Protein AF-A0A5C3Q6E6-F1 (afdb_monomer_lite)

Secondary structure (DSSP, 8-state):
-HHHHHHTTTTSSSS--EESS-SSTT-THHHH-EEEE--HHHHHHHHHHHHH--TTTS-TT----PPP-EEEEHHHHHHHHHHHH-HHHHTT-EE---HHHHHHHHTS-S----HHHHHTT----SSHHHHHHHHHHHHHSGGG-

Sequence (145 aa):
YISAIIRTYQQLTPLTPVCPIGDSLESPALGSLKIWVASTQTTITNLVIASQVPAFSFLSHTRVVCLPGFTTSIREELDVLREVDGEEALKLVQFEEDETNKRVVSSWPAVFDNGYAVGLGFQVDEGGMLEVVRRFKEEVVPGIA

pLDDT: mean 86.26, std 13.98, range [31.86, 97.62]

Radius of gyration: 17.04 Å; chains: 1; bounding box: 40×41×40 Å

Foldseek 3Di:
DLVCLLPPLVVPDPDQAEDQQAQDLVGPSQVPQKAWDAAPVLVVVQVVLLVVQDPVLDDPVDSDDDAAEAMDGNNRLLVLQCVQPNPVSSVSYGYDHDPVVNVVSSPDDRDDDCVSVVSSVRDYDDPPPNVSSVVVCVVPVVVVD

Structure (mmCIF, N/CA/C/O backbone):
data_AF-A0A5C3Q6E6-F1
#
_entry.id   AF-A0A5C3Q6E6-F1
#
loop_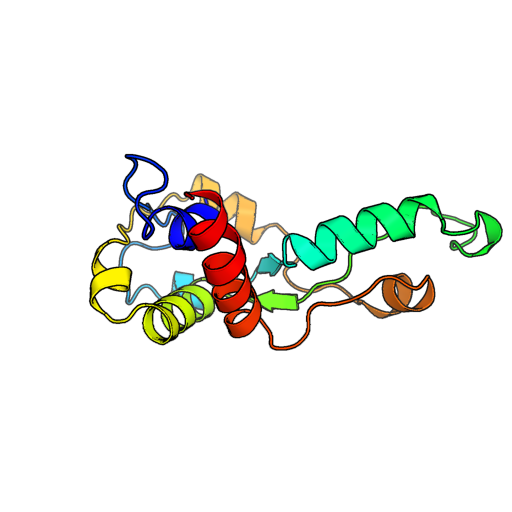
_atom_site.group_PDB
_atom_site.id
_atom_site.type_symbol
_atom_site.label_atom_id
_atom_site.label_alt_id
_atom_site.label_comp_id
_atom_site.label_asym_id
_atom_site.label_entity_id
_atom_site.label_seq_id
_atom_site.pdbx_PDB_ins_code
_atom_site.Cartn_x
_atom_site.Cartn_y
_atom_site.Cartn_z
_atom_site.occupancy
_atom_site.B_iso_or_equiv
_atom_site.auth_seq_id
_atom_site.auth_comp_id
_atom_site.auth_asym_id
_atom_site.auth_atom_id
_atom_site.pdbx_PDB_model_num
ATOM 1 N N . TYR A 1 1 ? 1.553 -2.143 11.328 1.00 48.50 1 TYR A N 1
ATOM 2 C CA . TYR A 1 1 ? 0.353 -1.450 11.830 1.00 48.50 1 TYR A CA 1
ATOM 3 C C . TYR A 1 1 ? -0.832 -1.641 10.891 1.00 48.50 1 TYR A C 1
ATOM 5 O O . TYR A 1 1 ? -1.727 -2.369 11.275 1.00 48.50 1 TYR A O 1
ATOM 13 N N . ILE A 1 2 ? -0.817 -1.158 9.644 1.00 52.66 2 ILE A N 1
ATOM 14 C CA . ILE A 1 2 ? -1.927 -1.388 8.685 1.00 52.66 2 ILE A CA 1
ATOM 15 C C . ILE A 1 2 ? -2.079 -2.863 8.278 1.00 52.66 2 ILE A C 1
ATOM 17 O O . ILE A 1 2 ? -3.160 -3.435 8.367 1.00 52.66 2 ILE A O 1
ATOM 21 N N . SER A 1 3 ? -0.967 -3.545 7.987 1.00 55.31 3 SER A N 1
ATOM 22 C CA . SER A 1 3 ? -0.998 -4.987 7.714 1.00 55.31 3 SER A CA 1
ATOM 23 C C . SER A 1 3 ? -1.504 -5.827 8.892 1.00 55.31 3 SER A C 1
ATOM 25 O O . SER A 1 3 ? -1.937 -6.948 8.665 1.00 55.31 3 SER A O 1
ATOM 27 N N . ALA A 1 4 ? -1.476 -5.317 10.132 1.00 59.56 4 ALA A N 1
ATOM 28 C CA . ALA A 1 4 ? -1.972 -6.048 11.300 1.00 59.56 4 ALA A CA 1
ATOM 29 C C . ALA A 1 4 ? -3.504 -6.139 11.303 1.00 59.56 4 ALA A C 1
ATOM 31 O O . ALA A 1 4 ? -4.036 -7.176 11.674 1.00 59.56 4 ALA A O 1
ATOM 32 N N . ILE A 1 5 ? -4.208 -5.115 10.804 1.00 65.19 5 ILE A N 1
ATOM 33 C CA . ILE A 1 5 ? -5.677 -5.130 10.691 1.00 65.19 5 ILE A CA 1
ATOM 34 C C . ILE A 1 5 ? -6.131 -6.347 9.868 1.00 65.19 5 ILE A C 1
ATOM 36 O O . ILE A 1 5 ? -7.051 -7.053 10.268 1.00 65.19 5 ILE A O 1
ATOM 40 N N . ILE A 1 6 ? -5.416 -6.650 8.780 1.00 66.50 6 ILE A N 1
ATOM 41 C CA . ILE A 1 6 ? -5.721 -7.779 7.885 1.00 66.50 6 ILE A CA 1
ATOM 42 C C . ILE A 1 6 ? -5.093 -9.096 8.382 1.00 66.50 6 ILE A C 1
ATOM 44 O O . ILE A 1 6 ? -5.722 -10.148 8.323 1.00 66.50 6 ILE A O 1
ATOM 48 N N . ARG A 1 7 ? -3.855 -9.068 8.897 1.00 61.56 7 ARG A N 1
ATOM 49 C CA . ARG A 1 7 ? -3.100 -10.275 9.301 1.00 61.56 7 ARG A CA 1
ATOM 50 C C . ARG A 1 7 ? -3.585 -10.903 10.599 1.00 61.56 7 ARG A C 1
ATOM 52 O O . ARG A 1 7 ? -3.520 -12.116 10.764 1.00 61.56 7 ARG A O 1
ATOM 59 N N . THR A 1 8 ? -4.001 -10.087 11.554 1.00 50.88 8 THR A N 1
ATOM 60 C CA . THR A 1 8 ? -4.206 -10.543 12.927 1.00 50.88 8 THR A CA 1
ATOM 61 C C . THR A 1 8 ? -5.580 -11.190 13.126 1.00 50.88 8 THR A C 1
ATOM 63 O O . THR A 1 8 ? -5.715 -12.070 13.973 1.00 50.88 8 THR A O 1
ATOM 66 N N . TYR A 1 9 ? -6.569 -10.864 12.283 1.00 54.38 9 TYR A N 1
ATOM 67 C CA . TYR A 1 9 ? -7.869 -11.549 12.274 1.00 54.38 9 TYR A CA 1
ATOM 68 C C . TYR A 1 9 ? -7.742 -13.062 12.006 1.00 54.38 9 TYR A C 1
ATOM 70 O O . TYR A 1 9 ? -8.462 -13.866 12.593 1.00 54.38 9 TYR A O 1
ATOM 78 N N . GLN A 1 10 ? -6.762 -13.473 11.197 1.00 56.19 10 GLN A N 1
ATOM 79 C CA . GLN A 1 10 ? -6.552 -14.877 10.829 1.00 56.19 10 GLN A CA 1
ATOM 80 C C . GLN A 1 10 ? -5.821 -15.709 11.906 1.00 56.19 10 GLN A C 1
ATOM 82 O O . GLN A 1 10 ? -5.347 -16.803 11.617 1.00 56.19 10 GLN A O 1
ATOM 87 N N . GLN A 1 11 ? -5.707 -15.209 13.147 1.00 54.38 11 GLN A N 1
ATOM 88 C CA . GLN A 1 11 ? -5.035 -15.867 14.287 1.00 54.38 11 GLN A CA 1
ATOM 89 C C . GLN A 1 11 ? -3.549 -16.218 14.073 1.00 54.38 11 GLN A C 1
ATOM 91 O O . GLN A 1 11 ? -2.962 -16.984 14.834 1.00 54.38 11 GLN A O 1
ATOM 96 N N . LEU A 1 12 ? -2.894 -15.615 13.079 1.00 52.53 12 LEU A N 1
ATOM 97 C CA . LEU A 1 12 ? -1.482 -15.856 12.749 1.00 52.53 12 LEU A CA 1
ATOM 98 C C . LEU A 1 12 ? -0.512 -15.255 13.775 1.00 52.53 12 LEU A C 1
ATOM 100 O O . LEU A 1 12 ? 0.698 -15.466 13.716 1.00 52.53 12 LEU A O 1
ATOM 104 N N . THR A 1 13 ? -1.011 -14.426 14.689 1.00 53.22 13 THR A N 1
ATOM 105 C CA . THR A 1 13 ? -0.225 -13.791 15.747 1.00 53.22 13 THR A CA 1
ATOM 106 C C . THR A 1 13 ? -1.134 -13.594 16.962 1.00 53.22 13 THR A C 1
ATOM 108 O O . THR A 1 13 ? -2.251 -13.119 16.778 1.00 53.22 13 THR A O 1
ATOM 111 N N . PRO A 1 14 ? -0.694 -13.898 18.198 1.00 55.78 14 PRO A N 1
ATOM 112 C CA . PRO A 1 14 ? -1.515 -13.793 19.416 1.00 55.78 14 PRO A CA 1
ATOM 113 C C . PRO A 1 14 ? -1.782 -12.343 19.870 1.00 55.78 14 PRO A C 1
ATOM 115 O O . PRO A 1 14 ? -2.074 -12.095 21.036 1.00 55.78 14 PRO A O 1
ATOM 118 N N . LEU A 1 15 ? -1.617 -11.372 18.976 1.00 60.91 15 LEU A N 1
ATOM 119 C CA . LEU A 1 15 ? -1.836 -9.958 19.254 1.00 60.91 15 LEU A CA 1
ATOM 120 C C . LEU A 1 15 ? -3.264 -9.594 18.851 1.00 60.91 15 LEU A C 1
ATOM 122 O O . LEU A 1 15 ? -3.852 -10.260 18.012 1.00 60.91 15 LEU A O 1
ATOM 126 N N . THR A 1 16 ? -3.828 -8.544 19.430 1.00 67.25 16 THR A N 1
ATOM 127 C CA . THR A 1 16 ? -5.105 -7.987 18.969 1.00 67.25 16 THR A CA 1
ATOM 128 C C . THR A 1 16 ? -4.817 -6.914 17.915 1.00 67.25 16 THR A C 1
ATOM 130 O O . THR A 1 16 ? -3.892 -6.123 18.127 1.00 67.25 16 THR A O 1
ATOM 133 N N . PRO A 1 17 ? -5.533 -6.854 16.775 1.00 74.44 17 PRO A N 1
ATOM 134 C CA . PRO A 1 17 ? -5.293 -5.805 15.793 1.00 74.44 17 PRO A CA 1
ATOM 135 C C . PRO A 1 17 ? -5.761 -4.461 16.350 1.00 74.44 17 PRO A C 1
ATOM 137 O O . PRO A 1 17 ? -6.957 -4.244 16.514 1.00 74.44 17 PRO A O 1
ATOM 140 N N . VAL A 1 18 ? -4.816 -3.560 16.622 1.00 85.00 18 VAL A N 1
ATOM 141 C CA . VAL A 1 18 ? -5.094 -2.185 17.059 1.00 85.00 18 VAL A CA 1
ATOM 142 C C . VAL A 1 18 ? -4.906 -1.227 15.883 1.00 85.00 18 VAL A C 1
ATOM 144 O O . VAL A 1 18 ? -3.833 -1.171 15.274 1.00 85.00 18 VAL A O 1
ATOM 147 N N . CYS A 1 19 ? -5.952 -0.473 15.556 1.00 87.94 19 CYS A N 1
ATOM 148 C CA . CYS A 1 19 ? -5.934 0.610 14.586 1.00 87.94 19 CYS A CA 1
ATOM 149 C C . CYS A 1 19 ? -5.536 1.928 15.281 1.00 87.94 19 CYS A C 1
ATOM 151 O O . CYS A 1 19 ? -6.285 2.389 16.142 1.00 87.94 19 CYS A O 1
ATOM 153 N N . PRO A 1 20 ? -4.410 2.564 14.893 1.00 88.69 20 PRO A N 1
ATOM 154 C CA . PRO A 1 20 ? -3.909 3.767 15.560 1.00 88.69 20 PRO A CA 1
ATOM 155 C C . PRO A 1 20 ? -4.494 5.092 15.039 1.00 88.69 20 PRO A C 1
ATOM 157 O O . PRO A 1 20 ? -4.099 6.163 15.489 1.00 88.69 20 PRO A O 1
ATOM 160 N N . ILE A 1 21 ? -5.356 5.056 14.019 1.00 88.81 21 ILE A N 1
ATOM 161 C CA . ILE A 1 21 ? -5.730 6.248 13.231 1.00 88.81 21 ILE A CA 1
ATOM 162 C C . ILE A 1 21 ? -7.043 6.892 13.698 1.0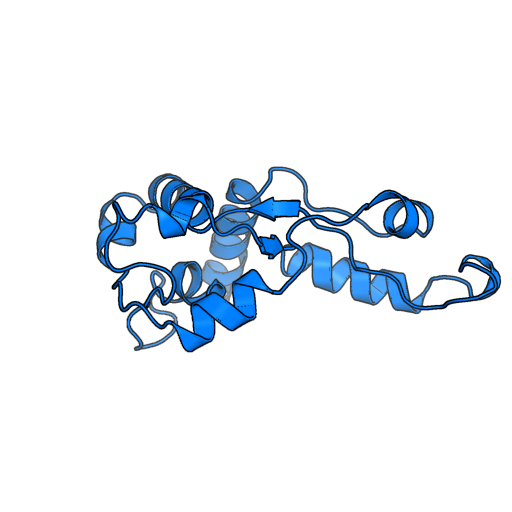0 88.81 21 ILE A C 1
ATOM 164 O O . ILE A 1 21 ? -7.303 8.051 13.375 1.00 88.81 21 ILE A O 1
ATOM 168 N N . GLY A 1 22 ? -7.860 6.162 14.452 1.00 87.50 22 GLY A N 1
ATOM 169 C CA . GLY A 1 22 ? -9.122 6.651 14.990 1.00 87.50 22 GLY A CA 1
ATOM 170 C C . GLY A 1 22 ? -9.474 5.958 16.298 1.00 87.50 22 GLY A C 1
ATOM 171 O O . GLY A 1 22 ? -8.832 4.990 16.695 1.00 87.50 22 GLY A O 1
ATOM 172 N N . ASP A 1 23 ? -10.514 6.468 16.941 1.00 90.50 23 ASP A N 1
ATOM 173 C CA . ASP A 1 23 ? -11.031 6.037 18.242 1.00 90.50 23 ASP A CA 1
ATOM 174 C C . ASP A 1 23 ? -12.167 5.004 18.143 1.00 90.50 23 ASP A C 1
ATOM 176 O O . ASP A 1 23 ? -12.541 4.376 19.132 1.00 90.50 23 ASP A O 1
ATOM 180 N N . SER A 1 24 ? -12.739 4.825 16.952 1.00 92.69 24 SER A N 1
ATOM 181 C CA . SER A 1 24 ? -13.884 3.948 16.716 1.00 92.69 24 SER A CA 1
ATOM 182 C C . SER A 1 24 ? -14.056 3.615 15.234 1.00 92.69 24 SER A C 1
ATOM 184 O O . SER A 1 24 ? -13.513 4.297 14.359 1.00 92.69 24 SER A O 1
ATOM 186 N N . LEU A 1 25 ? -14.902 2.619 14.943 1.00 89.75 25 LEU A N 1
ATOM 187 C CA . LEU A 1 25 ? -15.323 2.303 13.577 1.00 89.75 25 LEU A CA 1
ATOM 188 C C . LEU A 1 25 ? -15.978 3.487 12.869 1.00 89.75 25 LEU A C 1
ATOM 190 O O . LEU A 1 25 ? -15.888 3.541 11.657 1.00 89.75 25 LEU A O 1
ATOM 194 N N . GLU A 1 26 ? -16.578 4.455 13.558 1.00 91.50 26 GLU A N 1
ATOM 195 C CA . GLU A 1 26 ? -17.233 5.612 12.924 1.00 91.50 26 GLU A CA 1
ATOM 196 C C . GLU A 1 26 ? -16.306 6.827 12.786 1.00 91.50 26 GLU A C 1
ATOM 198 O O . GLU A 1 26 ? -16.706 7.873 12.273 1.00 91.50 26 GLU A O 1
ATOM 203 N N . SER A 1 27 ? -15.045 6.701 13.215 1.00 92.25 27 SER A N 1
ATOM 204 C CA . SER A 1 27 ? -14.121 7.828 13.255 1.00 92.25 27 SER A CA 1
ATOM 205 C C . SER A 1 27 ? -13.899 8.425 11.851 1.00 92.25 27 SER A C 1
ATOM 207 O O . SER A 1 27 ? -13.522 7.697 10.917 1.00 92.25 27 SER A O 1
ATOM 209 N N . PRO A 1 28 ? -14.089 9.750 11.662 1.00 90.69 28 PRO A N 1
ATOM 210 C CA . PRO A 1 28 ? -13.892 10.404 10.365 1.00 90.69 28 PRO A CA 1
ATOM 211 C C . PRO A 1 28 ? -12.460 10.266 9.834 1.00 90.69 28 PRO A C 1
ATOM 213 O O . PRO A 1 28 ? -12.244 10.206 8.620 1.00 90.69 28 PRO A O 1
ATOM 216 N N . ALA A 1 29 ? -11.485 10.160 10.746 1.00 89.25 29 ALA A N 1
ATOM 217 C CA . ALA A 1 29 ? -10.067 10.028 10.429 1.00 89.25 29 ALA A CA 1
ATOM 218 C C . ALA A 1 29 ? -9.760 8.802 9.549 1.00 89.25 29 ALA A C 1
ATOM 220 O O . ALA A 1 29 ? -8.856 8.854 8.712 1.00 89.25 29 ALA A O 1
ATOM 221 N N . LEU A 1 30 ? -10.557 7.731 9.680 1.00 90.81 30 LEU A N 1
ATOM 222 C CA . LEU A 1 30 ? -10.401 6.498 8.904 1.00 90.81 30 LEU A CA 1
ATOM 223 C C . LEU A 1 30 ? -10.665 6.705 7.409 1.00 90.81 30 LEU A C 1
ATOM 225 O O . LEU A 1 30 ? -10.112 5.981 6.586 1.00 90.81 30 LEU A O 1
ATOM 229 N N . GLY A 1 31 ? -11.515 7.673 7.049 1.00 92.06 31 GLY A N 1
ATOM 230 C CA . GLY A 1 31 ? -11.812 8.009 5.655 1.00 92.06 31 GLY A CA 1
ATOM 231 C C . GLY A 1 31 ? -10.875 9.069 5.076 1.00 92.06 31 GLY A C 1
ATOM 232 O O . GLY A 1 31 ? -10.547 9.011 3.891 1.00 92.06 31 GLY A O 1
ATOM 233 N N . SER A 1 32 ? -10.437 10.025 5.902 1.00 90.75 32 SER A N 1
ATOM 234 C CA . SER A 1 32 ? -9.609 11.150 5.454 1.00 90.75 32 SER A CA 1
ATOM 235 C C . SER A 1 32 ? -8.141 10.788 5.256 1.00 90.75 32 SER A C 1
ATOM 237 O O . SER A 1 32 ? -7.489 11.364 4.387 1.00 90.75 32 SER A O 1
ATOM 239 N N . LEU A 1 33 ? -7.600 9.864 6.061 1.00 90.69 33 LEU A N 1
ATOM 240 C CA . LEU A 1 33 ? -6.217 9.432 5.903 1.00 90.69 33 LEU A CA 1
ATOM 241 C C . LEU A 1 33 ? -6.117 8.471 4.717 1.00 90.69 33 LEU A C 1
ATOM 243 O O . LEU A 1 33 ? -6.655 7.364 4.741 1.00 90.69 33 LEU A O 1
ATOM 247 N N . LYS A 1 34 ? -5.408 8.920 3.683 1.00 93.25 34 LYS A N 1
ATOM 248 C CA . LYS A 1 34 ? -5.133 8.157 2.471 1.00 93.25 34 LYS A CA 1
ATOM 249 C C . LYS A 1 34 ? -3.672 7.730 2.461 1.00 93.25 34 LYS A C 1
ATOM 251 O O . LYS A 1 34 ? -2.795 8.496 2.853 1.00 93.25 34 LYS A O 1
ATOM 256 N N . ILE A 1 35 ? -3.427 6.509 2.013 1.00 93.12 35 ILE A N 1
ATOM 257 C CA . ILE A 1 35 ? -2.106 5.889 1.966 1.00 93.12 35 ILE A CA 1
ATOM 258 C C . ILE A 1 35 ? -1.888 5.241 0.607 1.00 93.12 35 ILE A C 1
ATOM 260 O O . ILE A 1 35 ? -2.833 4.784 -0.034 1.00 93.12 35 ILE A O 1
ATOM 264 N N . TRP A 1 36 ? -0.630 5.201 0.182 1.00 94.62 36 TRP A N 1
ATOM 265 C CA . TRP A 1 36 ? -0.215 4.516 -1.033 1.00 94.62 36 TRP A CA 1
ATOM 266 C C . TRP A 1 36 ? 0.283 3.113 -0.704 1.00 94.62 36 TRP A C 1
ATOM 268 O O . TRP A 1 36 ? 1.181 2.953 0.126 1.00 94.62 36 TRP A O 1
ATOM 278 N N . VAL A 1 37 ? -0.293 2.101 -1.347 1.00 94.19 37 VAL A N 1
ATOM 279 C CA . VAL A 1 37 ? -0.018 0.690 -1.061 1.00 94.19 37 VAL A CA 1
ATOM 280 C C . VAL A 1 37 ? 0.156 -0.118 -2.346 1.00 94.19 37 VAL A C 1
ATOM 282 O O . VAL A 1 37 ? -0.277 0.281 -3.426 1.00 94.19 37 VAL A O 1
ATOM 285 N N . ALA A 1 38 ? 0.796 -1.274 -2.202 1.00 94.12 38 ALA A N 1
ATOM 286 C CA . ALA A 1 38 ? 0.887 -2.319 -3.213 1.00 94.12 38 ALA A CA 1
ATOM 287 C C . ALA A 1 38 ? 0.835 -3.685 -2.515 1.00 94.12 38 ALA A C 1
ATOM 289 O O . ALA A 1 38 ? 1.214 -3.811 -1.344 1.00 94.12 38 ALA A O 1
ATOM 290 N N . SER A 1 39 ? 0.371 -4.716 -3.216 1.00 92.44 39 SER A N 1
ATOM 291 C CA . SER A 1 39 ? 0.342 -6.075 -2.681 1.00 92.44 39 SER A CA 1
ATOM 292 C C . SER A 1 39 ? 1.751 -6.643 -2.514 1.00 92.44 39 SER A C 1
ATOM 294 O O . SER A 1 39 ? 2.725 -6.186 -3.123 1.00 92.44 39 SER A O 1
ATOM 296 N N . THR A 1 40 ? 1.868 -7.688 -1.691 1.00 89.69 40 THR A N 1
ATOM 297 C CA . THR A 1 40 ? 3.153 -8.374 -1.488 1.00 89.69 40 THR A CA 1
ATOM 298 C C . THR A 1 40 ? 3.640 -9.016 -2.789 1.00 89.69 40 THR A C 1
ATOM 300 O O . THR A 1 40 ? 4.803 -8.851 -3.150 1.00 89.69 40 THR A O 1
ATOM 303 N N . GLN A 1 41 ? 2.746 -9.668 -3.537 1.00 89.56 41 GLN A N 1
ATOM 304 C CA . GLN A 1 41 ? 3.059 -10.309 -4.815 1.00 89.56 41 GLN A CA 1
ATOM 305 C C . GLN A 1 41 ? 3.568 -9.307 -5.861 1.00 89.56 41 GLN A C 1
ATOM 307 O O . GLN A 1 41 ? 4.624 -9.523 -6.467 1.00 89.56 41 GLN A O 1
ATOM 312 N N . THR A 1 42 ? 2.863 -8.188 -6.041 1.00 93.94 42 THR A N 1
ATOM 313 C CA . THR A 1 42 ? 3.267 -7.127 -6.976 1.00 93.94 42 THR A CA 1
ATOM 314 C C . THR A 1 42 ? 4.580 -6.491 -6.538 1.00 93.94 42 THR A C 1
ATOM 316 O O . THR A 1 42 ? 5.469 -6.285 -7.362 1.00 93.94 42 THR A O 1
ATOM 319 N N . THR A 1 43 ? 4.771 -6.269 -5.234 1.00 94.88 43 THR A N 1
ATOM 320 C CA . THR A 1 43 ? 6.037 -5.752 -4.694 1.00 94.88 43 THR A CA 1
ATOM 321 C C . THR A 1 43 ? 7.206 -6.690 -5.007 1.00 94.88 43 THR A C 1
ATOM 323 O O . THR A 1 43 ? 8.231 -6.235 -5.510 1.00 94.88 43 THR A O 1
ATOM 326 N N . ILE A 1 44 ? 7.061 -7.999 -4.773 1.00 94.31 44 ILE A N 1
ATOM 327 C CA . ILE A 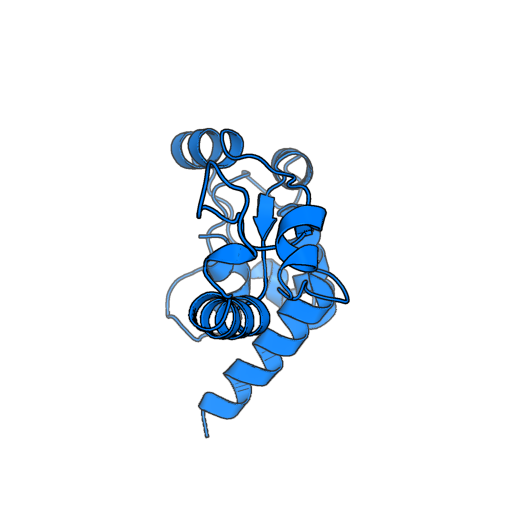1 44 ? 8.103 -8.994 -5.076 1.00 94.31 44 ILE A CA 1
ATOM 328 C C . ILE A 1 44 ? 8.400 -9.027 -6.578 1.00 94.31 44 ILE A C 1
ATOM 330 O O . ILE A 1 44 ? 9.563 -8.965 -6.978 1.00 94.31 44 ILE A O 1
ATOM 334 N N . THR A 1 45 ? 7.360 -9.067 -7.411 1.00 95.75 45 THR A N 1
ATOM 335 C CA . THR A 1 45 ? 7.488 -9.057 -8.877 1.00 95.75 45 THR A CA 1
ATOM 336 C C . THR A 1 45 ? 8.253 -7.822 -9.347 1.00 95.75 45 THR A C 1
ATOM 338 O O . THR A 1 45 ? 9.204 -7.921 -10.123 1.00 95.75 45 THR A O 1
ATOM 341 N N . ASN A 1 46 ? 7.914 -6.657 -8.800 1.00 97.31 46 ASN A N 1
ATOM 342 C CA . ASN A 1 46 ? 8.577 -5.400 -9.106 1.00 97.31 46 ASN A CA 1
ATOM 343 C C . ASN A 1 46 ? 10.029 -5.349 -8.624 1.00 97.31 46 ASN A C 1
ATOM 345 O O . ASN A 1 46 ? 10.867 -4.782 -9.317 1.00 97.31 46 ASN A O 1
ATOM 349 N N . LEU A 1 47 ? 10.374 -5.967 -7.492 1.00 96.75 47 LEU A N 1
ATOM 350 C CA . LEU A 1 47 ? 11.772 -6.083 -7.061 1.00 96.75 47 LEU A CA 1
ATOM 351 C C . LEU A 1 47 ? 12.598 -6.936 -8.035 1.00 96.75 47 LEU A C 1
ATOM 353 O O . LEU A 1 47 ? 13.741 -6.590 -8.340 1.00 96.75 47 LEU A O 1
ATOM 357 N N . VAL A 1 48 ? 12.016 -8.012 -8.571 1.00 97.38 48 VAL A N 1
ATOM 358 C CA . VAL A 1 48 ? 12.659 -8.820 -9.618 1.00 97.38 48 VAL A CA 1
ATOM 359 C C . VAL A 1 48 ? 12.843 -7.997 -10.894 1.00 97.38 48 VAL A C 1
ATOM 361 O O . VAL A 1 48 ? 13.945 -7.979 -11.442 1.00 97.38 48 VAL A O 1
ATOM 364 N N . ILE A 1 49 ? 11.816 -7.259 -11.328 1.00 97.06 49 ILE A N 1
ATOM 365 C CA . ILE A 1 49 ? 11.890 -6.371 -12.500 1.00 97.06 49 ILE A CA 1
ATOM 366 C C . ILE A 1 49 ? 12.968 -5.305 -12.301 1.00 97.06 49 ILE A C 1
ATOM 368 O O . ILE A 1 49 ? 13.797 -5.121 -13.188 1.00 97.06 49 ILE A O 1
ATOM 372 N N . ALA A 1 50 ? 13.030 -4.668 -11.126 1.00 96.31 50 ALA A N 1
ATOM 373 C CA . ALA A 1 50 ? 14.028 -3.647 -10.805 1.00 96.31 50 ALA A CA 1
ATOM 374 C C . ALA A 1 50 ? 15.461 -4.138 -11.055 1.00 96.31 50 ALA A C 1
ATOM 376 O O . ALA A 1 50 ? 16.286 -3.383 -11.566 1.00 96.31 50 ALA A O 1
ATOM 377 N N . SER A 1 51 ? 15.745 -5.409 -10.744 1.00 95.69 51 SER A N 1
ATOM 378 C CA . SER A 1 51 ? 17.063 -6.018 -10.970 1.00 95.69 51 SER A CA 1
ATOM 379 C C . SER A 1 51 ? 17.441 -6.173 -12.452 1.00 95.69 51 SER A C 1
ATOM 381 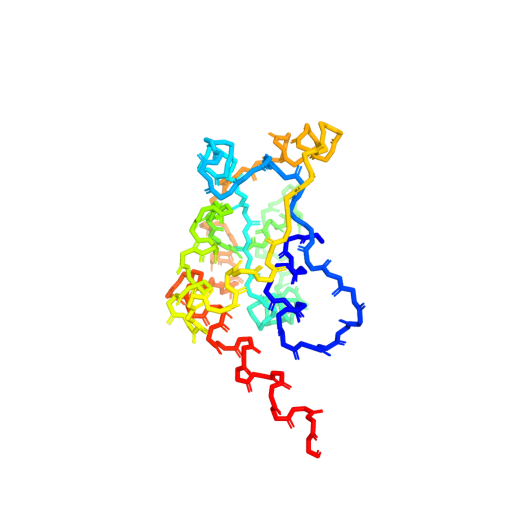O O . SER A 1 51 ? 18.617 -6.330 -12.774 1.00 95.69 51 SER A O 1
ATOM 383 N N . GLN A 1 52 ? 16.456 -6.118 -13.352 1.00 96.19 52 GLN A N 1
ATOM 384 C CA . GLN A 1 52 ? 16.596 -6.380 -14.785 1.00 96.19 52 GLN A CA 1
ATOM 385 C C . GLN A 1 52 ? 16.482 -5.111 -15.641 1.00 96.19 52 GLN A C 1
ATOM 387 O O . GLN A 1 52 ? 16.773 -5.166 -16.837 1.00 96.19 52 GLN A O 1
ATOM 392 N N . VAL A 1 53 ? 16.083 -3.970 -15.061 1.00 96.31 53 VAL A N 1
ATOM 393 C CA . VAL A 1 53 ? 15.939 -2.708 -15.801 1.00 96.31 53 VAL A CA 1
ATOM 394 C C . VAL A 1 53 ? 17.307 -2.251 -16.326 1.00 96.31 53 VAL A C 1
ATOM 396 O O . VAL A 1 53 ? 18.220 -1.991 -15.532 1.00 96.31 53 VAL A O 1
ATOM 399 N N . PRO A 1 54 ? 17.479 -2.092 -17.652 1.00 95.50 54 PRO A N 1
ATOM 400 C CA . PRO A 1 54 ? 18.732 -1.610 -18.212 1.00 95.50 54 PRO A CA 1
ATOM 401 C C . PRO A 1 54 ? 19.066 -0.196 -17.731 1.00 95.50 54 PRO A C 1
ATOM 403 O O . PRO A 1 54 ? 18.216 0.692 -17.688 1.00 95.50 54 PRO A O 1
ATOM 406 N N . ALA A 1 55 ? 20.344 0.060 -17.439 1.00 94.00 55 ALA A N 1
ATOM 407 C CA . ALA A 1 55 ? 20.783 1.345 -16.891 1.00 94.00 55 ALA A CA 1
ATOM 408 C C . ALA A 1 55 ? 20.450 2.560 -17.783 1.00 94.00 55 ALA A C 1
ATOM 410 O O . ALA A 1 55 ? 20.314 3.667 -17.262 1.00 94.00 55 ALA A O 1
ATOM 411 N N . PHE A 1 56 ? 20.332 2.368 -19.102 1.00 94.88 56 PHE A N 1
ATOM 412 C CA . PHE A 1 56 ? 19.994 3.424 -20.063 1.00 94.88 56 PHE A CA 1
ATOM 413 C C . PHE A 1 56 ? 18.491 3.736 -20.135 1.00 94.88 56 PHE A C 1
ATOM 415 O O . PHE A 1 56 ? 18.122 4.748 -20.721 1.00 94.88 56 PHE A O 1
ATOM 422 N N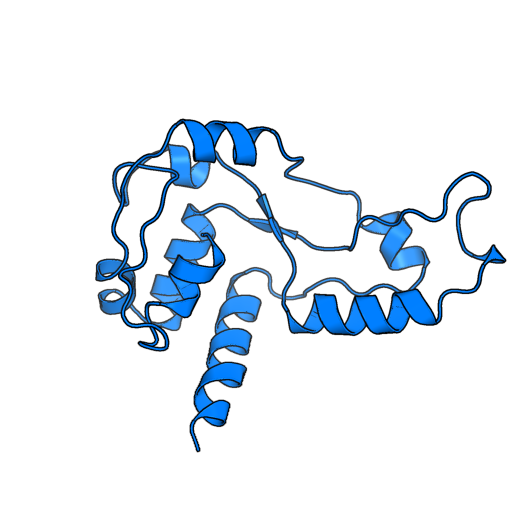 . SER A 1 57 ? 17.632 2.883 -19.566 1.00 96.12 57 SER A N 1
ATOM 423 C CA . SER A 1 57 ? 16.178 3.084 -19.552 1.00 96.12 57 SER A CA 1
ATOM 424 C C . SER A 1 57 ? 15.742 4.102 -18.498 1.00 96.12 57 SER A C 1
ATOM 426 O O . SER A 1 57 ? 14.703 4.737 -18.648 1.00 96.12 57 SER A O 1
ATOM 428 N N . PHE A 1 58 ? 16.535 4.282 -17.439 1.00 95.62 58 PHE A N 1
ATOM 429 C CA . PHE A 1 58 ? 16.267 5.285 -16.414 1.00 95.62 58 PHE A CA 1
ATOM 430 C C . PHE A 1 58 ? 16.468 6.707 -16.942 1.00 95.62 58 PHE A C 1
ATOM 432 O O . PHE A 1 58 ? 17.305 6.957 -17.813 1.00 95.62 58 PHE A O 1
ATOM 439 N N . LEU A 1 59 ? 15.771 7.668 -16.331 1.00 93.75 59 LEU A N 1
ATOM 440 C CA . LEU A 1 59 ? 16.020 9.086 -16.582 1.00 93.75 59 LEU A CA 1
ATOM 441 C C . LEU A 1 59 ? 17.499 9.427 -16.346 1.00 93.75 59 LEU A C 1
ATOM 443 O O . LEU A 1 59 ? 18.147 8.925 -15.425 1.00 93.75 59 LEU A O 1
ATOM 447 N N . SER A 1 60 ? 18.040 10.330 -17.162 1.00 93.38 60 SER A N 1
ATOM 448 C CA . SER A 1 60 ? 19.469 10.675 -17.141 1.00 93.38 60 SER A CA 1
ATOM 449 C C . SER A 1 60 ? 19.976 11.152 -15.774 1.00 93.38 60 SER A C 1
ATOM 451 O O . SER A 1 60 ? 21.143 10.946 -15.454 1.00 93.38 60 SER A O 1
ATOM 453 N N . HIS A 1 61 ? 19.104 11.749 -14.959 1.00 94.25 61 HIS A N 1
ATOM 454 C CA . HIS A 1 61 ? 19.438 12.365 -13.675 1.00 94.25 61 HIS A CA 1
ATOM 455 C C . HIS A 1 61 ? 19.066 11.521 -12.443 1.00 94.25 61 HIS A C 1
ATOM 457 O O . HIS A 1 61 ? 19.337 11.951 -11.325 1.00 94.25 61 HIS A O 1
ATOM 463 N N . THR A 1 62 ? 18.429 10.354 -12.597 1.00 93.50 62 THR A N 1
ATOM 464 C CA . THR A 1 62 ? 18.007 9.540 -11.446 1.00 93.50 62 THR A CA 1
ATOM 465 C C . THR A 1 62 ? 17.968 8.044 -11.757 1.00 93.50 62 THR A C 1
ATOM 467 O O . THR A 1 62 ? 17.834 7.613 -12.898 1.00 93.50 62 THR A O 1
ATOM 470 N N . ARG A 1 63 ? 18.113 7.230 -10.713 1.00 93.62 63 ARG A N 1
ATOM 471 C CA . ARG A 1 63 ? 17.827 5.784 -10.716 1.00 93.62 63 ARG A CA 1
ATOM 472 C C . ARG A 1 63 ? 16.725 5.423 -9.720 1.00 93.62 63 ARG A C 1
ATOM 474 O O . ARG A 1 63 ? 16.401 4.254 -9.554 1.00 93.62 63 ARG A O 1
ATOM 481 N N . VAL A 1 64 ? 16.168 6.427 -9.047 1.00 94.12 64 VAL A N 1
ATOM 482 C CA . VAL A 1 64 ? 15.085 6.258 -8.085 1.00 94.12 64 VAL A CA 1
ATOM 483 C C . VAL A 1 64 ? 13.790 6.062 -8.855 1.00 94.12 64 VAL A C 1
ATOM 485 O O . VAL A 1 64 ? 13.460 6.858 -9.734 1.00 94.12 64 VAL A O 1
ATOM 488 N N . VAL A 1 65 ? 13.063 5.006 -8.508 1.00 94.25 65 VAL A N 1
ATOM 489 C CA . VAL A 1 65 ? 11.725 4.714 -9.015 1.00 94.25 65 VAL A CA 1
ATOM 490 C C . VAL A 1 65 ? 10.829 4.526 -7.798 1.00 94.25 65 VAL A C 1
ATOM 492 O O . VAL A 1 65 ? 11.113 3.684 -6.946 1.00 94.25 65 VAL A O 1
ATOM 495 N N . CYS A 1 66 ? 9.765 5.318 -7.695 1.00 93.88 66 CYS A N 1
ATOM 496 C CA . CYS A 1 66 ? 8.692 5.029 -6.751 1.00 93.88 66 CYS A CA 1
ATOM 497 C C . CYS A 1 66 ? 7.944 3.806 -7.277 1.00 93.88 66 CYS A C 1
ATOM 499 O O . CYS A 1 66 ? 7.458 3.833 -8.408 1.00 93.88 66 CYS A O 1
ATOM 501 N N . LEU A 1 67 ? 7.902 2.728 -6.492 1.00 94.19 67 LEU A N 1
ATOM 502 C CA . LEU A 1 67 ? 7.207 1.519 -6.914 1.00 94.19 67 LEU A CA 1
ATOM 503 C C . LEU A 1 67 ? 5.722 1.823 -7.152 1.00 94.19 67 LEU A C 1
ATOM 505 O O . LEU A 1 67 ? 5.105 2.525 -6.340 1.00 94.19 67 LEU A O 1
ATOM 509 N N . PRO A 1 68 ? 5.161 1.317 -8.262 1.00 96.00 68 PRO A N 1
ATOM 510 C CA . PRO A 1 68 ? 3.786 1.594 -8.610 1.00 96.00 68 PRO A CA 1
ATOM 511 C C . PRO A 1 68 ? 2.839 0.904 -7.631 1.00 96.00 68 PRO A C 1
ATOM 513 O O . PRO A 1 68 ? 3.155 -0.135 -7.050 1.00 96.00 68 PRO A O 1
ATOM 516 N N . GLY A 1 69 ? 1.670 1.500 -7.459 1.00 95.38 69 GLY A N 1
ATOM 517 C CA . GLY A 1 69 ? 0.665 1.057 -6.504 1.00 95.38 69 GLY A CA 1
ATOM 518 C C . GLY A 1 69 ? -0.643 1.810 -6.687 1.00 95.38 69 GLY A C 1
ATOM 519 O O . GLY A 1 69 ? -0.911 2.366 -7.758 1.00 95.38 69 GLY A O 1
ATOM 520 N N . PHE A 1 70 ? -1.451 1.823 -5.635 1.00 95.44 70 PHE A N 1
ATOM 521 C CA . PHE A 1 70 ? -2.725 2.529 -5.600 1.00 95.44 70 PHE A CA 1
ATOM 522 C C . PHE A 1 70 ? -2.977 3.156 -4.229 1.00 95.44 70 PHE A C 1
ATOM 524 O O . PHE A 1 70 ? -2.355 2.804 -3.225 1.00 95.44 70 PHE A O 1
ATOM 531 N N . THR A 1 71 ? -3.905 4.106 -4.191 1.00 95.38 71 THR A N 1
ATOM 532 C CA . THR A 1 71 ? -4.313 4.780 -2.959 1.00 95.38 71 THR A CA 1
ATOM 533 C C . THR A 1 71 ? -5.478 4.044 -2.305 1.00 95.38 71 THR A C 1
ATOM 535 O O . THR A 1 71 ? -6.449 3.719 -2.982 1.00 95.38 71 THR A O 1
ATOM 538 N N . THR A 1 72 ? -5.419 3.859 -0.988 1.00 94.88 72 THR A N 1
ATOM 539 C CA . THR A 1 72 ? -6.537 3.369 -0.166 1.00 94.88 72 THR A CA 1
ATOM 540 C C . THR A 1 72 ? -6.672 4.203 1.114 1.00 94.88 72 THR A C 1
ATOM 542 O O . THR A 1 72 ? -5.753 4.938 1.484 1.00 94.88 72 THR A O 1
ATOM 545 N N . SER A 1 73 ? -7.813 4.134 1.795 1.00 93.81 73 SER A N 1
ATOM 546 C CA . SER A 1 73 ? -7.993 4.586 3.181 1.00 93.81 73 SER A CA 1
ATOM 547 C C . SER A 1 73 ? -8.222 3.414 4.127 1.00 93.81 73 SER A C 1
ATOM 549 O O . SER A 1 73 ? -8.585 2.318 3.709 1.00 93.81 73 SER A O 1
ATOM 551 N N . ILE A 1 74 ? -8.086 3.667 5.430 1.00 92.00 74 ILE A N 1
ATOM 552 C CA . ILE A 1 74 ? -8.388 2.664 6.461 1.00 92.00 74 ILE A CA 1
ATOM 553 C C . ILE A 1 74 ? -9.869 2.264 6.420 1.00 92.00 74 ILE A C 1
ATOM 555 O O . ILE A 1 74 ? -10.202 1.105 6.630 1.00 92.00 74 ILE A O 1
ATOM 559 N N . ARG A 1 75 ? -10.769 3.204 6.098 1.00 93.88 75 ARG A N 1
ATOM 560 C CA . ARG A 1 75 ? -12.189 2.914 5.850 1.00 93.88 75 ARG A CA 1
ATOM 561 C C . ARG A 1 75 ? -12.366 1.838 4.778 1.00 93.88 75 ARG A C 1
ATOM 563 O O . ARG A 1 75 ? -13.046 0.853 5.028 1.00 93.88 75 ARG A O 1
ATOM 570 N N . GLU A 1 76 ? -11.728 2.030 3.625 1.00 93.94 76 GLU A N 1
ATOM 571 C CA . GLU A 1 76 ? -11.802 1.100 2.492 1.00 93.94 76 GLU A CA 1
ATOM 572 C C . GLU A 1 76 ? -11.237 -0.277 2.870 1.00 93.94 76 GLU A C 1
ATOM 574 O O . GLU A 1 76 ? -11.820 -1.297 2.519 1.00 93.94 76 GLU A O 1
ATOM 579 N N . GLU A 1 77 ? -10.158 -0.326 3.655 1.00 91.94 77 GLU A N 1
ATOM 580 C CA . GLU A 1 77 ? -9.600 -1.586 4.162 1.00 91.94 77 GLU A CA 1
ATOM 581 C C . GLU A 1 77 ? -10.550 -2.327 5.112 1.00 91.94 77 GLU A C 1
ATOM 583 O O . GLU A 1 77 ? -10.693 -3.545 5.010 1.00 91.94 77 GLU A O 1
ATOM 588 N N . LEU A 1 78 ? -11.215 -1.611 6.024 1.00 91.69 78 LEU A N 1
ATOM 589 C CA . LEU A 1 78 ? -12.188 -2.193 6.954 1.00 91.69 78 LEU A CA 1
ATOM 590 C C . LEU A 1 78 ? -13.445 -2.690 6.229 1.00 91.69 78 LEU A C 1
ATOM 592 O O . LEU A 1 78 ? -13.976 -3.745 6.575 1.00 91.69 78 LEU A O 1
ATOM 596 N N . ASP A 1 79 ? -13.905 -1.957 5.215 1.00 93.38 79 ASP A N 1
ATOM 597 C CA . ASP A 1 79 ? -15.046 -2.364 4.396 1.00 93.38 79 ASP A CA 1
ATOM 598 C C . ASP A 1 79 ? -14.712 -3.611 3.564 1.00 93.38 79 ASP A C 1
ATOM 600 O O . ASP A 1 79 ? -15.511 -4.547 3.514 1.00 93.38 79 ASP A O 1
ATOM 604 N N . VAL A 1 80 ? -13.500 -3.686 3.003 1.00 92.56 80 VAL A N 1
ATOM 605 C CA . VAL A 1 80 ? -12.996 -4.892 2.329 1.00 92.56 80 VAL A CA 1
ATOM 606 C C . VAL A 1 80 ? -12.872 -6.069 3.297 1.00 92.56 80 VAL A C 1
ATOM 608 O O . VAL A 1 80 ? -13.260 -7.183 2.950 1.00 92.56 80 VAL A O 1
ATOM 611 N N . LEU A 1 81 ? -12.365 -5.853 4.515 1.00 89.81 81 LEU A N 1
ATOM 612 C CA . LEU A 1 81 ? -12.288 -6.902 5.535 1.00 89.81 81 LEU A CA 1
ATOM 613 C C . LEU A 1 81 ? -13.684 -7.454 5.859 1.00 89.81 81 LEU A C 1
ATOM 615 O O . LEU A 1 81 ? -13.872 -8.671 5.896 1.00 89.81 81 LEU A O 1
ATOM 619 N N . ARG A 1 82 ? -14.674 -6.568 6.026 1.00 90.81 82 ARG A N 1
ATOM 620 C CA . ARG A 1 82 ? -16.076 -6.958 6.224 1.00 90.81 82 ARG A CA 1
ATOM 621 C C . ARG A 1 82 ? -16.610 -7.756 5.032 1.00 90.81 82 ARG A C 1
ATOM 623 O O . ARG A 1 82 ? -17.331 -8.725 5.238 1.00 90.81 82 ARG A O 1
ATOM 630 N N . GLU A 1 83 ? -16.272 -7.377 3.801 1.00 92.12 83 GLU A N 1
ATOM 631 C CA . GLU A 1 83 ? -16.713 -8.100 2.602 1.00 92.12 83 GLU A CA 1
ATOM 632 C C . GLU A 1 83 ? -16.102 -9.508 2.508 1.00 92.12 83 GLU A C 1
ATOM 634 O O . GLU A 1 83 ? -16.800 -10.465 2.173 1.00 92.12 83 GLU A O 1
ATOM 639 N N . VAL A 1 84 ? -14.807 -9.652 2.803 1.00 89.19 84 VAL A N 1
ATOM 640 C CA . VAL A 1 84 ? -14.067 -10.911 2.605 1.00 89.19 84 VAL A CA 1
ATOM 641 C C . VAL A 1 84 ? -14.274 -11.913 3.745 1.00 89.19 84 VAL A C 1
ATOM 643 O O . VAL A 1 84 ? -14.321 -13.123 3.494 1.00 89.19 84 VAL A O 1
ATOM 646 N N . ASP A 1 85 ? -14.381 -11.432 4.985 1.00 84.62 85 ASP A N 1
ATOM 647 C CA . ASP A 1 85 ? -14.402 -12.264 6.197 1.00 84.62 85 ASP A CA 1
ATOM 648 C C . ASP A 1 85 ? -15.629 -12.030 7.102 1.00 84.62 85 ASP A C 1
ATOM 650 O O . ASP A 1 85 ? -15.839 -12.752 8.078 1.00 84.62 85 ASP A O 1
ATOM 654 N N . GLY A 1 86 ? -16.495 -11.077 6.755 1.00 88.56 86 GLY A N 1
ATOM 655 C CA . GLY A 1 86 ? -17.748 -10.818 7.461 1.00 88.56 86 GLY A CA 1
ATOM 656 C C . GLY A 1 86 ? -17.613 -9.922 8.696 1.00 88.56 86 GLY A C 1
ATOM 657 O O . GLY A 1 86 ? -16.543 -9.443 9.070 1.00 88.56 86 GLY A O 1
ATOM 658 N N . GLU A 1 87 ? -18.747 -9.694 9.360 1.00 89.38 87 GLU A N 1
ATOM 659 C CA . GLU A 1 87 ? -18.850 -8.756 10.488 1.00 89.38 87 GLU A CA 1
ATOM 660 C C . GLU A 1 87 ? -18.087 -9.228 11.738 1.00 89.38 87 GLU A C 1
ATOM 662 O O . GLU A 1 87 ? -17.568 -8.414 12.500 1.00 89.38 87 GLU A O 1
ATOM 667 N N . GLU A 1 88 ? -17.968 -10.542 11.948 1.00 85.25 88 GLU A N 1
ATOM 668 C CA . GLU A 1 88 ? -17.209 -11.093 13.079 1.00 85.25 88 GLU A CA 1
ATOM 669 C C . GLU A 1 88 ? -15.719 -10.753 12.988 1.00 85.25 88 GLU A C 1
ATOM 671 O O . GLU A 1 88 ? -15.066 -10.583 14.016 1.00 85.25 88 GLU A O 1
ATOM 676 N N . ALA A 1 89 ? -15.194 -10.590 11.770 1.00 84.38 89 ALA A N 1
ATOM 677 C CA . ALA A 1 89 ? -13.822 -10.158 11.561 1.00 84.38 89 ALA A CA 1
ATOM 678 C C . ALA A 1 89 ? -13.585 -8.718 11.957 1.00 84.38 89 ALA A C 1
ATOM 680 O O . ALA A 1 89 ? -12.625 -8.400 12.664 1.00 84.38 89 ALA A O 1
ATOM 681 N N . LEU A 1 90 ? -14.516 -7.861 11.560 1.00 87.56 90 LEU A N 1
ATOM 682 C CA . LEU A 1 90 ? -14.450 -6.449 11.864 1.00 87.56 90 LEU A CA 1
ATOM 683 C C . LEU A 1 90 ? -14.491 -6.184 13.376 1.00 87.56 90 LEU A C 1
ATOM 685 O O . LEU A 1 90 ? -13.777 -5.310 13.862 1.00 87.56 90 LEU A O 1
ATOM 689 N N . LYS A 1 91 ? -15.256 -6.980 14.136 1.00 87.56 91 LYS A N 1
ATOM 690 C CA . LYS A 1 91 ? -15.343 -6.879 15.605 1.00 87.56 91 LYS A CA 1
ATOM 691 C C . LYS A 1 91 ? -14.030 -7.165 16.333 1.00 87.56 91 LYS A C 1
ATOM 693 O O . LYS A 1 91 ? -13.896 -6.767 17.489 1.00 87.56 91 LYS A O 1
ATOM 698 N N . LEU A 1 92 ? -13.077 -7.858 15.702 1.00 85.75 92 LEU A N 1
ATOM 699 C CA . LEU A 1 92 ? -11.768 -8.105 16.315 1.00 85.75 92 LEU A CA 1
ATOM 700 C C . LEU A 1 92 ? -10.850 -6.879 16.251 1.00 85.75 92 LEU A C 1
ATOM 702 O O . LEU A 1 92 ? -9.862 -6.833 16.984 1.00 85.75 92 LEU A O 1
ATOM 706 N N . VAL A 1 93 ? -11.158 -5.895 15.401 1.00 86.62 93 VAL A N 1
ATOM 707 C CA . VAL A 1 93 ? -10.371 -4.666 15.276 1.00 86.62 93 VAL A CA 1
ATOM 708 C C . VAL A 1 93 ? -10.643 -3.760 16.473 1.00 86.62 93 VAL A C 1
ATOM 710 O O . VAL A 1 93 ? -11.762 -3.297 16.690 1.00 86.62 93 VAL A O 1
ATOM 713 N N . GLN A 1 94 ? -9.597 -3.484 17.244 1.00 88.56 94 GLN A N 1
ATOM 714 C CA . GLN A 1 94 ? -9.612 -2.500 18.318 1.00 88.56 94 GLN A CA 1
ATOM 715 C C . GLN A 1 94 ? -9.103 -1.153 17.810 1.00 88.56 94 GLN A C 1
ATOM 717 O O . GLN A 1 94 ? -8.305 -1.089 16.877 1.00 88.56 94 GLN A O 1
ATOM 722 N N . PHE A 1 95 ? -9.558 -0.072 18.434 1.00 89.81 95 PHE A N 1
ATOM 723 C CA . PHE A 1 95 ? -9.202 1.295 18.072 1.00 89.81 95 PHE A CA 1
ATOM 724 C C . PHE A 1 95 ? -8.526 1.963 19.264 1.00 89.81 95 PHE A C 1
ATOM 726 O O . PHE A 1 95 ? -9.073 1.967 20.365 1.00 89.81 95 PHE A O 1
ATOM 733 N N . GLU A 1 96 ? -7.334 2.503 19.041 1.00 90.62 96 GLU A N 1
ATOM 734 C CA . GLU A 1 96 ? -6.576 3.255 20.038 1.00 90.62 96 GLU A CA 1
ATOM 735 C C . GLU A 1 96 ? -5.859 4.385 19.308 1.00 90.62 96 GLU A C 1
ATOM 737 O O . GLU A 1 96 ? -4.834 4.164 18.670 1.00 90.62 96 GLU A O 1
ATOM 742 N N . GLU A 1 97 ? -6.429 5.587 19.338 1.00 89.12 97 GLU A N 1
ATOM 743 C CA . GLU A 1 97 ? -5.880 6.717 18.593 1.00 89.12 97 GLU A CA 1
ATOM 744 C C . GLU A 1 97 ? -4.472 7.087 19.088 1.00 89.12 97 GLU A C 1
ATOM 746 O O . GLU A 1 97 ? -4.254 7.368 20.266 1.00 89.12 97 GLU A O 1
ATOM 751 N N . ASP A 1 98 ? -3.518 7.127 18.157 1.00 91.62 98 ASP A N 1
ATOM 752 C CA . ASP A 1 98 ? -2.141 7.542 18.400 1.00 91.62 98 ASP A CA 1
ATOM 753 C C . ASP A 1 98 ? -1.791 8.725 17.493 1.00 91.62 98 ASP A C 1
ATOM 755 O O . ASP A 1 98 ? -1.472 8.589 16.306 1.00 91.62 98 ASP A O 1
ATOM 759 N N . GLU A 1 99 ? -1.794 9.911 18.098 1.00 90.62 99 GLU A N 1
ATOM 760 C CA . GLU A 1 99 ? -1.469 11.180 17.447 1.00 90.62 99 GLU A CA 1
ATOM 761 C C . GLU A 1 99 ? -0.070 11.207 16.812 1.00 90.62 99 GLU A C 1
ATOM 763 O O . GLU A 1 99 ? 0.153 11.879 15.801 1.00 90.62 99 GLU A O 1
ATOM 768 N N . THR A 1 100 ? 0.898 10.469 17.364 1.00 91.62 100 THR A N 1
ATOM 769 C CA . THR A 1 100 ? 2.241 10.396 16.781 1.00 91.62 100 THR A CA 1
ATOM 770 C C . THR A 1 100 ? 2.220 9.592 15.493 1.00 91.62 100 THR A C 1
ATOM 772 O O . THR A 1 100 ? 2.729 10.075 14.478 1.00 91.62 100 THR A O 1
ATOM 775 N N . ASN A 1 101 ? 1.602 8.410 15.506 1.00 89.00 101 ASN A N 1
ATOM 776 C CA . ASN A 1 101 ? 1.446 7.592 14.304 1.00 89.00 101 ASN A CA 1
ATOM 777 C C . ASN A 1 101 ? 0.633 8.324 13.234 1.00 89.00 101 ASN A C 1
ATOM 779 O O . ASN A 1 101 ? 1.068 8.412 12.084 1.00 89.00 101 ASN A O 1
ATOM 783 N N . LYS A 1 102 ? -0.500 8.919 13.616 1.00 88.75 102 LYS A N 1
ATOM 784 C CA . LYS A 1 102 ? -1.370 9.678 12.714 1.00 88.75 102 LYS A CA 1
ATOM 785 C C . LYS A 1 102 ? -0.612 10.797 12.005 1.00 88.75 102 LYS A C 1
ATOM 787 O O . LYS A 1 102 ? -0.658 10.867 10.780 1.00 88.75 102 LYS A O 1
ATOM 792 N N . ARG A 1 103 ? 0.165 11.598 12.745 1.00 90.69 103 ARG A N 1
ATOM 793 C CA . ARG A 1 103 ? 1.003 12.677 12.193 1.00 90.69 103 ARG A CA 1
ATOM 794 C C . ARG A 1 103 ? 2.093 12.173 11.245 1.00 90.69 103 ARG A C 1
ATOM 796 O O . ARG A 1 103 ? 2.373 12.823 10.240 1.00 90.69 103 ARG A O 1
ATOM 803 N N . VAL A 1 104 ? 2.739 11.050 11.568 1.00 91.25 104 VAL A N 1
ATOM 804 C CA . VAL A 1 104 ? 3.782 10.466 10.708 1.00 91.25 104 VAL A CA 1
ATOM 805 C C . VAL A 1 104 ? 3.168 9.988 9.398 1.00 91.25 104 VAL A C 1
ATOM 807 O O . VAL A 1 104 ? 3.619 10.404 8.333 1.00 91.25 104 VAL A O 1
ATOM 810 N N . VAL A 1 105 ? 2.113 9.176 9.461 1.00 89.62 105 VAL A N 1
ATOM 811 C CA . VAL A 1 105 ? 1.489 8.603 8.261 1.00 89.62 105 VAL A CA 1
ATOM 812 C C . VAL A 1 105 ? 0.842 9.693 7.406 1.00 89.62 105 VAL A C 1
ATOM 814 O O . VAL A 1 105 ? 0.975 9.663 6.187 1.00 89.62 105 VAL A O 1
ATOM 817 N N . SER A 1 106 ? 0.228 10.714 8.017 1.00 89.44 106 SER A N 1
ATOM 818 C CA . SER A 1 106 ? -0.360 11.840 7.279 1.00 89.44 106 SER A CA 1
ATOM 819 C C . SER A 1 106 ? 0.664 12.704 6.539 1.00 89.44 106 SER A C 1
ATOM 821 O O . SER A 1 106 ? 0.281 13.499 5.687 1.00 89.44 106 SER A O 1
ATOM 823 N N . SER A 1 107 ? 1.953 12.602 6.883 1.00 91.56 107 SER A N 1
ATOM 824 C CA . SER A 1 107 ? 3.022 13.339 6.198 1.00 91.56 107 SER A CA 1
ATOM 825 C C . SER A 1 107 ? 3.495 12.663 4.908 1.00 91.56 107 SER A C 1
ATOM 827 O O . SER A 1 107 ? 4.202 13.285 4.113 1.00 91.56 107 SER A O 1
ATOM 829 N N . TRP A 1 108 ? 3.129 11.398 4.688 1.00 92.44 108 TRP A N 1
ATOM 830 C CA . TRP A 1 108 ? 3.522 10.659 3.496 1.00 92.44 108 TRP A CA 1
ATOM 831 C C . TRP A 1 108 ? 2.625 11.014 2.305 1.00 92.44 108 TRP A C 1
ATOM 833 O O . TRP A 1 108 ? 1.425 11.231 2.479 1.00 92.44 108 TRP A O 1
ATOM 843 N N . PRO A 1 109 ? 3.167 11.056 1.075 1.00 92.62 109 PRO A N 1
ATOM 844 C CA . PRO A 1 109 ? 2.342 11.253 -0.106 1.00 92.62 109 PRO A CA 1
ATOM 845 C C . PRO A 1 109 ? 1.356 10.093 -0.273 1.00 92.62 109 PRO A C 1
ATOM 847 O O . PRO A 1 109 ? 1.738 8.924 -0.269 1.00 92.62 109 PRO A O 1
ATOM 850 N N . ALA A 1 110 ? 0.080 10.428 -0.446 1.00 92.38 110 ALA A N 1
ATOM 851 C CA . ALA A 1 110 ? -0.982 9.444 -0.625 1.00 92.38 110 ALA A CA 1
ATOM 852 C C . ALA A 1 110 ? -1.162 8.998 -2.084 1.00 92.38 110 ALA A C 1
ATOM 854 O O . ALA A 1 110 ? -1.838 8.004 -2.332 1.00 92.38 110 ALA A O 1
ATOM 855 N N . VAL A 1 111 ? -0.605 9.744 -3.044 1.00 94.00 111 VAL A N 1
ATOM 856 C CA . VAL A 1 111 ? -0.788 9.536 -4.486 1.00 94.00 111 VAL A CA 1
ATOM 857 C C . VAL A 1 111 ? 0.550 9.719 -5.190 1.00 94.00 111 VAL A C 1
ATOM 859 O O . VAL A 1 111 ? 1.225 10.729 -4.983 1.00 94.00 111 VAL A O 1
ATOM 862 N N . PHE A 1 112 ? 0.901 8.766 -6.049 1.00 93.31 112 PHE A N 1
ATOM 863 C CA . PHE A 1 112 ? 2.053 8.845 -6.941 1.00 93.31 112 PHE A CA 1
ATOM 864 C C . PHE A 1 112 ? 1.612 8.651 -8.394 1.00 93.31 112 PHE A C 1
ATOM 866 O O . PHE A 1 112 ? 0.581 8.039 -8.672 1.00 93.31 112 PHE A O 1
ATOM 873 N N . ASP A 1 113 ? 2.405 9.175 -9.328 1.00 94.44 113 ASP A N 1
ATOM 874 C CA . ASP A 1 113 ? 2.237 8.876 -10.747 1.00 94.44 113 ASP A CA 1
ATOM 875 C C . ASP A 1 113 ? 2.937 7.554 -11.088 1.00 94.44 113 ASP A C 1
ATOM 877 O O . ASP A 1 113 ? 4.157 7.423 -10.962 1.00 94.44 113 ASP A O 1
ATOM 881 N N . ASN A 1 114 ? 2.151 6.581 -11.547 1.00 96.06 114 ASN A N 1
ATOM 882 C CA . ASN A 1 114 ? 2.646 5.277 -11.974 1.00 96.06 114 ASN A CA 1
ATOM 883 C C . ASN A 1 114 ? 3.345 5.318 -13.342 1.00 96.06 114 ASN A C 1
ATOM 885 O O . ASN A 1 114 ? 4.066 4.376 -13.67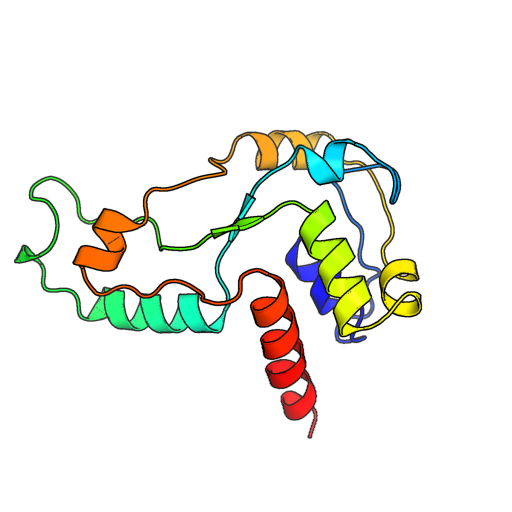0 1.00 96.06 114 ASN A O 1
ATOM 889 N N . GLY A 1 115 ? 3.160 6.372 -14.145 1.00 96.25 115 GLY A N 1
ATOM 890 C CA . GLY A 1 115 ? 3.566 6.408 -15.552 1.00 96.25 115 GLY A CA 1
ATOM 891 C C . GLY A 1 115 ? 5.049 6.114 -15.780 1.00 96.25 115 GLY A C 1
ATOM 892 O O . GLY A 1 115 ? 5.395 5.314 -16.650 1.00 96.25 115 GLY A O 1
ATOM 893 N N . TYR A 1 116 ? 5.932 6.693 -14.962 1.00 96.06 116 TYR A N 1
ATOM 894 C CA . TYR A 1 116 ? 7.372 6.447 -15.078 1.00 96.06 116 TYR A CA 1
ATOM 895 C C . TYR A 1 116 ? 7.745 4.992 -14.770 1.00 96.06 116 TYR A C 1
ATOM 897 O O . TYR A 1 116 ? 8.482 4.372 -15.534 1.00 96.06 116 TYR A O 1
ATOM 905 N N . ALA A 1 117 ? 7.217 4.429 -13.680 1.00 96.62 117 ALA A N 1
ATOM 906 C CA . ALA A 1 117 ? 7.505 3.050 -13.306 1.00 96.62 117 ALA A CA 1
ATOM 907 C C . ALA A 1 117 ? 6.930 2.064 -14.337 1.00 96.62 117 ALA A C 1
ATOM 909 O O . ALA A 1 117 ? 7.635 1.179 -14.815 1.00 96.62 117 ALA A O 1
ATOM 910 N N . VAL A 1 118 ? 5.685 2.256 -14.769 1.00 96.94 118 VAL A N 1
ATOM 911 C CA . VAL A 1 118 ? 5.073 1.411 -15.805 1.00 96.94 118 VAL A CA 1
ATOM 912 C C . VAL A 1 118 ? 5.862 1.483 -17.118 1.00 96.94 118 VAL A C 1
ATOM 914 O O . VAL A 1 118 ? 6.084 0.457 -17.757 1.00 96.94 118 VAL A O 1
ATOM 917 N N . GLY A 1 119 ? 6.386 2.657 -17.487 1.00 96.19 119 GLY A N 1
ATOM 918 C CA . GLY A 1 119 ? 7.253 2.820 -18.659 1.00 96.19 119 GLY A CA 1
ATOM 919 C C . GLY A 1 119 ? 8.578 2.044 -18.592 1.00 96.19 119 GLY A C 1
ATOM 920 O O . GLY A 1 119 ? 9.146 1.715 -19.631 1.00 96.19 119 GLY A O 1
ATOM 921 N N . LEU A 1 120 ? 9.056 1.710 -17.389 1.00 96.75 120 LEU A N 1
ATOM 922 C CA . LEU A 1 120 ? 10.225 0.848 -17.165 1.00 96.75 120 LEU A CA 1
ATOM 923 C C . LEU A 1 120 ? 9.868 -0.649 -17.096 1.00 96.75 120 LEU A C 1
ATOM 925 O O . LEU A 1 120 ? 10.759 -1.476 -16.911 1.00 96.75 120 LEU A O 1
ATOM 929 N N . GLY A 1 121 ? 8.588 -1.001 -17.247 1.00 96.69 121 GLY A N 1
ATOM 930 C CA . GLY A 1 121 ? 8.092 -2.377 -17.221 1.00 96.69 121 GLY A CA 1
ATOM 931 C C . GLY A 1 121 ? 7.622 -2.866 -15.850 1.00 96.69 121 GLY A C 1
ATOM 932 O O . GLY A 1 121 ? 7.295 -4.044 -15.727 1.00 96.69 121 GLY A O 1
ATOM 933 N N . PHE A 1 122 ? 7.573 -2.001 -14.829 1.00 97.62 122 PHE A N 1
ATOM 934 C CA . PHE A 1 122 ? 6.986 -2.355 -13.533 1.00 97.62 122 PHE A CA 1
ATOM 935 C C . PHE A 1 122 ? 5.470 -2.583 -13.650 1.00 97.62 122 PHE A C 1
ATOM 937 O O . PHE A 1 122 ? 4.798 -1.991 -14.495 1.00 97.62 122 PHE A O 1
ATOM 944 N N . GLN A 1 123 ? 4.931 -3.424 -12.772 1.00 96.75 123 GLN A N 1
ATOM 945 C CA . GLN A 1 123 ? 3.525 -3.822 -12.747 1.00 96.75 123 GLN A CA 1
ATOM 946 C C . GLN A 1 123 ? 2.774 -3.148 -11.602 1.00 96.75 123 GLN A C 1
ATOM 948 O O . GLN A 1 123 ? 3.342 -2.919 -10.538 1.00 96.75 123 GLN A O 1
ATOM 953 N N . VAL A 1 124 ? 1.492 -2.858 -11.806 1.00 95.88 124 VAL A N 1
ATOM 954 C CA . VAL A 1 124 ? 0.598 -2.293 -10.787 1.00 95.88 124 VAL A CA 1
ATOM 955 C C . VAL A 1 124 ? -0.462 -3.320 -10.406 1.00 95.88 124 VAL A C 1
ATOM 957 O O . VAL A 1 124 ? -0.871 -4.125 -11.240 1.00 95.88 124 VAL A O 1
ATOM 960 N N . ASP A 1 125 ? -0.905 -3.297 -9.151 1.00 93.62 125 ASP A N 1
ATOM 961 C CA . ASP A 1 125 ? -2.010 -4.140 -8.707 1.00 93.62 125 ASP A CA 1
ATOM 962 C C . ASP A 1 125 ? -3.310 -3.822 -9.456 1.00 93.62 125 ASP A C 1
ATOM 964 O O . ASP A 1 125 ? -3.703 -2.664 -9.609 1.00 93.62 125 ASP A O 1
ATOM 968 N N . GLU A 1 126 ? -4.013 -4.877 -9.858 1.00 89.75 126 GLU A N 1
ATOM 969 C CA . GLU A 1 126 ? -5.352 -4.816 -10.438 1.00 89.75 126 GLU A CA 1
ATOM 970 C C . GLU A 1 126 ? -6.402 -5.269 -9.416 1.00 89.75 126 GLU A C 1
ATOM 972 O O . GLU A 1 126 ? -6.145 -6.157 -8.601 1.00 89.75 126 GLU A O 1
ATOM 977 N N . GLY A 1 127 ? -7.603 -4.684 -9.472 1.00 88.00 127 GLY A N 1
ATOM 978 C CA . GLY A 1 127 ? -8.722 -5.047 -8.589 1.00 88.00 127 GLY A CA 1
ATOM 979 C C . GLY A 1 127 ? -8.738 -4.337 -7.228 1.00 88.00 127 GLY A C 1
ATOM 980 O O . GLY A 1 127 ? -9.666 -4.538 -6.447 1.00 88.00 127 GLY A O 1
ATOM 981 N N . GLY A 1 128 ? -7.757 -3.467 -6.959 1.00 91.31 128 GLY A N 1
ATOM 982 C CA . GLY A 1 128 ? -7.701 -2.642 -5.751 1.00 91.31 128 GLY A CA 1
ATOM 983 C C . GLY A 1 128 ? -7.580 -3.458 -4.462 1.00 91.31 128 GLY A C 1
ATOM 984 O O . GLY A 1 128 ? -7.164 -4.616 -4.471 1.00 91.31 128 GLY A O 1
ATOM 985 N N . MET A 1 129 ? -7.950 -2.849 -3.333 1.00 92.19 129 MET A N 1
ATOM 986 C CA . MET A 1 129 ? -7.718 -3.443 -2.012 1.00 92.19 129 MET A CA 1
ATOM 987 C C . MET A 1 129 ? -8.457 -4.772 -1.799 1.00 92.19 129 MET A C 1
ATOM 989 O O . MET A 1 129 ? -7.935 -5.661 -1.130 1.00 92.19 129 MET A O 1
ATOM 993 N N . LEU A 1 130 ? -9.632 -4.940 -2.414 1.00 91.94 130 LEU A N 1
ATOM 994 C CA . LEU A 1 130 ? -10.421 -6.169 -2.328 1.00 91.94 130 LEU A CA 1
ATOM 995 C C . LEU A 1 130 ? -9.640 -7.390 -2.816 1.00 91.94 130 LEU A C 1
ATOM 997 O O . LEU A 1 130 ? -9.548 -8.385 -2.096 1.00 91.94 130 LEU A O 1
ATOM 1001 N N . GLU A 1 131 ? -9.031 -7.301 -4.001 1.00 91.31 131 GLU A N 1
ATOM 1002 C CA . GLU A 1 131 ? -8.254 -8.427 -4.518 1.00 91.31 131 GLU A CA 1
ATOM 1003 C C . GLU A 1 131 ? -6.938 -8.636 -3.784 1.00 91.31 131 GLU A C 1
ATOM 1005 O O . GLU A 1 131 ? -6.508 -9.776 -3.610 1.00 91.31 131 GLU A O 1
ATOM 1010 N N . VAL A 1 132 ? -6.329 -7.567 -3.268 1.00 91.00 132 VAL A N 1
ATOM 1011 C CA . VAL A 1 132 ? -5.156 -7.702 -2.399 1.00 91.00 132 VAL A CA 1
ATOM 1012 C C . VAL A 1 132 ? -5.490 -8.531 -1.157 1.00 91.00 132 VAL A C 1
ATOM 1014 O O . VAL A 1 132 ? -4.728 -9.430 -0.804 1.00 91.00 132 VAL A O 1
ATOM 1017 N N . VAL A 1 133 ? -6.631 -8.275 -0.510 1.00 88.88 133 VAL A N 1
ATOM 1018 C CA . VAL A 1 133 ? -7.049 -9.007 0.696 1.00 88.88 133 VAL A CA 1
ATOM 1019 C C . VAL A 1 133 ? -7.467 -10.445 0.375 1.00 88.88 133 VAL A C 1
ATOM 1021 O O . VAL A 1 133 ? -7.075 -11.358 1.103 1.00 88.88 133 VAL A O 1
ATOM 1024 N N . ARG A 1 134 ? -8.196 -10.679 -0.727 1.00 88.75 134 ARG A N 1
ATOM 1025 C CA . ARG A 1 134 ? -8.560 -12.038 -1.174 1.00 88.75 134 ARG A CA 1
ATOM 1026 C C . ARG A 1 134 ? -7.330 -12.898 -1.441 1.00 88.75 134 ARG A C 1
ATOM 1028 O O . ARG A 1 134 ? -7.204 -13.968 -0.849 1.00 88.75 134 ARG A O 1
ATOM 1035 N N . ARG A 1 135 ? -6.386 -12.398 -2.245 1.00 85.44 135 ARG A N 1
ATOM 1036 C CA . ARG A 1 135 ? -5.122 -13.099 -2.524 1.00 85.44 135 ARG A CA 1
ATOM 1037 C C . ARG A 1 135 ? -4.322 -13.338 -1.255 1.00 85.44 135 ARG A C 1
ATOM 1039 O O . ARG A 1 135 ? -3.825 -14.434 -1.047 1.00 85.44 135 ARG A O 1
ATOM 1046 N N . PHE A 1 136 ? -4.240 -12.343 -0.371 1.00 84.44 136 PHE A N 1
ATOM 1047 C CA . PHE A 1 136 ? -3.541 -12.507 0.900 1.00 84.44 136 PHE A CA 1
ATOM 1048 C C . PHE A 1 136 ? -4.130 -13.657 1.736 1.00 84.44 136 PHE A C 1
ATOM 1050 O O . PHE A 1 136 ? -3.386 -14.482 2.263 1.00 84.44 136 PHE A O 1
ATOM 1057 N N . LYS A 1 137 ? -5.462 -13.765 1.813 1.00 81.88 137 LYS A N 1
ATOM 1058 C CA . LYS A 1 137 ? -6.144 -14.888 2.472 1.00 81.88 137 LYS A CA 1
ATOM 1059 C C . LYS A 1 137 ? -5.821 -16.226 1.800 1.00 81.88 137 LYS A C 1
ATOM 1061 O O . LYS A 1 137 ? -5.538 -17.198 2.496 1.00 81.88 137 LYS A O 1
ATOM 1066 N N . GLU A 1 138 ? -5.817 -16.274 0.472 1.00 83.06 138 GLU A N 1
ATOM 1067 C CA . GLU A 1 138 ? -5.454 -17.472 -0.291 1.00 83.06 138 GLU A CA 1
ATOM 1068 C C . GLU A 1 138 ? -3.983 -17.869 -0.166 1.00 83.06 138 GLU A C 1
ATOM 1070 O O . GLU A 1 138 ? -3.692 -19.048 -0.262 1.00 83.06 138 GLU A O 1
ATOM 1075 N N . GLU A 1 139 ? -3.049 -16.941 0.037 1.00 75.75 139 GLU A N 1
ATOM 1076 C CA . GLU A 1 139 ? -1.619 -17.254 0.182 1.00 75.75 139 GLU A CA 1
ATOM 1077 C C . GLU A 1 139 ? -1.274 -17.745 1.589 1.00 75.75 139 GLU A C 1
ATOM 1079 O O . GLU A 1 139 ? -0.385 -18.579 1.771 1.00 75.75 139 GLU A O 1
ATOM 1084 N N . VAL A 1 140 ? -1.976 -17.235 2.599 1.00 71.06 140 VAL A N 1
ATOM 1085 C CA . VAL A 1 140 ? -1.652 -17.533 3.992 1.00 71.06 140 VAL A CA 1
ATOM 1086 C C . VAL A 1 140 ? -2.340 -18.795 4.507 1.00 71.06 140 VAL A C 1
ATOM 1088 O O . VAL A 1 140 ? -1.741 -19.533 5.286 1.00 71.06 140 VAL A O 1
ATOM 1091 N N . VAL A 1 141 ? -3.551 -19.107 4.040 1.00 59.09 141 VAL A N 1
ATOM 1092 C CA . VAL A 1 141 ? -4.277 -20.327 4.443 1.00 59.09 141 VAL A CA 1
ATOM 1093 C C . VAL A 1 141 ? -3.560 -21.637 4.029 1.00 59.09 141 VAL A C 1
ATOM 1095 O O . VAL A 1 141 ? -3.512 -22.555 4.848 1.00 59.09 141 VAL A O 1
ATOM 1098 N N . PRO A 1 142 ? -2.952 -21.772 2.832 1.00 48.53 142 PRO A N 1
ATOM 1099 C CA . PRO A 1 142 ? -2.234 -22.981 2.413 1.00 48.53 142 PRO A CA 1
ATOM 1100 C C . PRO A 1 142 ? -0.850 -23.150 3.045 1.00 48.53 142 PRO A C 1
ATOM 1102 O O . PRO A 1 142 ? -0.324 -24.257 3.040 1.00 48.53 142 PRO A O 1
ATOM 1105 N N . GLY A 1 143 ? -0.253 -22.092 3.604 1.00 45.53 143 GLY A N 1
ATOM 1106 C CA . GLY A 1 143 ? 1.048 -22.157 4.288 1.00 45.53 143 GLY A CA 1
ATOM 1107 C C . GLY A 1 143 ? 1.014 -22.846 5.662 1.00 45.53 143 GLY A C 1
ATOM 1108 O O . GLY A 1 143 ? 2.011 -22.808 6.382 1.00 45.53 143 GLY A O 1
ATOM 1109 N N . ILE A 1 144 ? -0.133 -23.427 6.035 1.00 47.25 144 ILE A N 1
ATOM 1110 C CA . ILE A 1 144 ? -0.424 -24.062 7.332 1.00 47.25 144 ILE A CA 1
ATOM 1111 C C . ILE A 1 144 ? -0.674 -25.585 7.169 1.00 47.25 144 ILE A C 1
ATOM 1113 O O . ILE A 1 144 ? -1.038 -26.255 8.133 1.00 47.25 144 ILE A O 1
ATOM 1117 N N . ALA A 1 145 ? -0.463 -26.157 5.975 1.00 31.86 145 ALA A N 1
ATOM 1118 C CA . ALA A 1 145 ? -0.531 -27.608 5.739 1.00 31.86 145 ALA A CA 1
ATOM 1119 C C . ALA A 1 145 ? 0.854 -28.273 5.747 1.00 31.86 145 ALA A C 1
ATOM 1121 O O . ALA A 1 145 ? 1.770 -27.749 5.073 1.00 31.86 145 ALA A O 1
#

Organism: NCBI:txid1884261